Protein AF-A0A3S5CQ39-F1 (afdb_monomer_lite)

Foldseek 3Di:
DDDDDPPPPCPVVLLCLLVCQQPDPCSVVVLVVLLVVCLVCLVVPNDDQVSLVSNLVSLVSLLSNCLHPVRVVVCLVVVVLVSLLSLLQRPDPDPSSLSSNLSSVSSLLSNLVDLVVLVSCVVDPVLVSLVVLCVSPDPSNVVSCVSVVSSVVSNVVSVVVVVVVVD

Sequence (167 aa):
MPQPSLKIKKRESVAELAPLLWHSCGAIAALLQEICAIYPYLNPPRLTATQSNRVCNALALLQCIASHPSTRTDFLRANIPLYLYTFLNTNNKNRPFEYLRLTSLGVIGALTDEPDVINFLLGSEIIPLCLVIMESGTELSKTVRQIFSYLVLLYLSSILSYTMLSI

Secondary structure (DSSP, 8-state):
-PPP-TTSSSSHHHHTHHHHHHHSTTHHHHHHHHHHTTGGGTTTT---HHHHHHHHHHHHHHHHHHHSH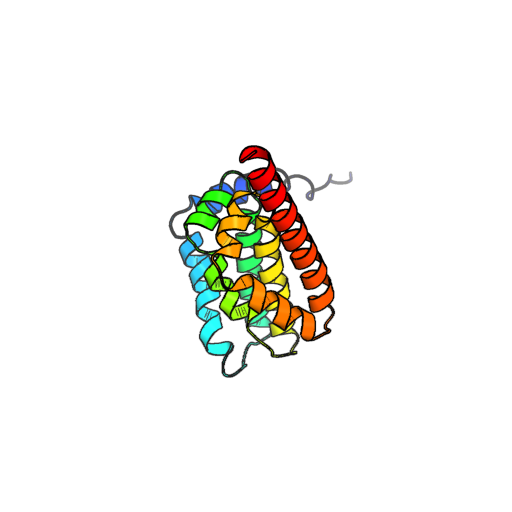HHHHHHHHTTTTHHHHHHHT----SHHHHHHHHHHHHHHHHHTTSHHHHHHHHTTTHHHHHHHHHHT-SHHHHHHHHHHHHHHHHHHHHHHHHHHH--

Organism: NCBI:txid117903

Structure (mmCIF, N/CA/C/O backbone):
data_AF-A0A3S5CQ39-F1
#
_entry.id   AF-A0A3S5CQ39-F1
#
loop_
_atom_site.group_PDB
_atom_site.id
_atom_site.type_symbol
_atom_site.label_atom_id
_atom_site.label_alt_id
_atom_site.label_comp_id
_atom_site.label_asym_id
_atom_site.label_entity_id
_atom_site.label_seq_id
_atom_site.pdbx_PDB_ins_code
_atom_site.Cartn_x
_atom_site.Cartn_y
_atom_site.Cartn_z
_atom_site.occupancy
_atom_site.B_iso_or_equiv
_atom_site.auth_seq_id
_atom_site.auth_comp_id
_atom_site.auth_asym_id
_atom_site.auth_atom_id
_atom_site.pdbx_PDB_model_num
ATOM 1 N N . MET A 1 1 ? 25.062 34.355 -18.925 1.00 36.59 1 MET A N 1
ATOM 2 C CA . MET A 1 1 ? 23.608 34.092 -18.993 1.00 36.59 1 MET A CA 1
ATOM 3 C C . MET A 1 1 ? 23.309 32.788 -18.260 1.00 36.59 1 MET A C 1
ATOM 5 O O . MET A 1 1 ? 23.672 31.743 -18.785 1.00 36.59 1 MET A O 1
ATOM 9 N N . PRO A 1 2 ? 22.745 32.816 -17.042 1.00 36.25 2 PRO A N 1
ATOM 10 C CA . PRO A 1 2 ? 22.348 31.605 -16.333 1.00 36.25 2 PRO A CA 1
ATOM 11 C C . PRO A 1 2 ? 20.918 31.205 -16.726 1.00 36.25 2 PRO A C 1
ATOM 13 O O . PRO A 1 2 ? 20.017 32.042 -16.741 1.00 36.25 2 PRO A O 1
ATOM 16 N N . GLN A 1 3 ? 20.712 29.934 -17.074 1.00 37.25 3 GLN A N 1
ATOM 17 C CA . GLN A 1 3 ? 19.385 29.390 -17.369 1.00 37.25 3 GLN A CA 1
ATOM 18 C C . GLN A 1 3 ? 18.537 29.268 -16.090 1.00 37.25 3 GLN A C 1
ATOM 20 O O . GLN A 1 3 ? 19.046 28.773 -15.080 1.00 37.25 3 GLN A O 1
ATOM 25 N N . PRO A 1 4 ? 17.245 29.644 -16.110 1.00 39.41 4 PRO A N 1
ATOM 26 C CA . PRO A 1 4 ? 16.368 29.465 -14.966 1.00 39.41 4 PRO A CA 1
ATOM 27 C C . PRO A 1 4 ? 15.741 28.055 -14.940 1.00 39.41 4 PRO A C 1
ATOM 29 O O . PRO A 1 4 ? 15.001 27.648 -15.830 1.00 39.41 4 PRO A O 1
ATOM 32 N N . SER A 1 5 ? 16.071 27.316 -13.875 1.00 39.53 5 SER A N 1
ATOM 33 C CA . SER A 1 5 ? 15.152 26.504 -13.052 1.00 39.53 5 SER A CA 1
ATOM 34 C C . SER A 1 5 ? 14.134 25.566 -13.739 1.00 39.53 5 SER A C 1
ATOM 36 O O . SER A 1 5 ? 12.920 25.733 -13.638 1.00 39.53 5 SER A O 1
ATOM 38 N N . LEU A 1 6 ? 14.609 24.420 -14.241 1.00 41.53 6 LEU A N 1
ATOM 39 C CA . LEU A 1 6 ? 13.773 23.297 -14.714 1.00 41.53 6 LEU A CA 1
ATOM 40 C C . LEU A 1 6 ? 13.196 22.389 -13.594 1.00 41.53 6 LEU A C 1
ATOM 42 O O . LEU A 1 6 ? 12.980 21.197 -13.804 1.00 41.53 6 LEU A O 1
ATOM 46 N N . LYS A 1 7 ? 12.976 22.907 -12.376 1.00 42.38 7 LYS A N 1
ATOM 47 C CA . LYS A 1 7 ? 12.483 22.114 -11.222 1.00 42.38 7 LYS A CA 1
ATOM 48 C C . LYS A 1 7 ? 11.124 22.554 -10.659 1.00 42.38 7 LYS A C 1
ATOM 50 O O . LYS A 1 7 ? 10.611 21.888 -9.767 1.00 42.38 7 LYS A O 1
ATOM 55 N N . ILE A 1 8 ? 10.499 23.603 -11.205 1.00 40.34 8 ILE A N 1
ATOM 56 C CA . ILE A 1 8 ? 9.214 24.144 -10.709 1.00 40.34 8 ILE A CA 1
ATOM 57 C C . ILE A 1 8 ? 8.190 24.274 -11.854 1.00 40.34 8 ILE A C 1
ATOM 59 O O . ILE A 1 8 ? 7.538 25.292 -12.023 1.00 40.34 8 ILE A O 1
ATOM 63 N N . LYS A 1 9 ? 8.063 23.230 -12.683 1.00 32.38 9 LYS A N 1
ATOM 64 C CA . LYS A 1 9 ? 6.910 23.043 -13.596 1.00 32.38 9 LYS A CA 1
ATOM 65 C C . LYS A 1 9 ? 6.212 21.685 -13.444 1.00 32.38 9 LYS A C 1
ATOM 67 O O . LYS A 1 9 ? 5.189 21.450 -14.065 1.00 32.38 9 LYS A O 1
ATOM 72 N N . LYS A 1 10 ? 6.738 20.795 -12.591 1.00 43.59 10 LYS A N 1
ATOM 73 C CA . LYS A 1 10 ? 6.184 19.450 -12.340 1.00 43.59 10 LYS A CA 1
ATOM 74 C C . LYS A 1 10 ? 5.278 19.352 -11.108 1.00 43.59 10 LYS A C 1
ATOM 76 O O . LYS A 1 10 ? 4.792 18.272 -10.819 1.00 43.59 10 LYS A O 1
ATOM 81 N N . ARG A 1 11 ? 5.083 20.431 -10.341 1.00 40.03 11 ARG A N 1
ATOM 82 C CA . ARG A 1 11 ? 4.229 20.388 -9.137 1.00 40.03 11 ARG A CA 1
ATOM 83 C C . ARG A 1 11 ? 2.747 20.584 -9.456 1.00 40.03 11 ARG A C 1
ATOM 85 O O . ARG A 1 11 ? 1.934 19.881 -8.876 1.00 40.03 11 ARG A O 1
ATOM 92 N N . GLU A 1 12 ? 2.407 21.422 -10.433 1.00 38.75 12 GLU A N 1
ATOM 93 C CA . GLU A 1 12 ? 1.022 21.546 -10.925 1.00 38.75 12 GLU A CA 1
ATOM 94 C C . GLU A 1 12 ? 0.570 20.288 -11.690 1.00 38.75 12 GLU A C 1
ATOM 96 O O . GLU A 1 12 ? -0.578 19.881 -11.580 1.00 38.75 12 GLU A O 1
ATOM 101 N N . SER A 1 13 ? 1.491 19.576 -12.357 1.00 51.59 13 SER A N 1
ATOM 102 C CA . SER A 1 13 ? 1.194 18.306 -13.044 1.00 51.59 13 SER A CA 1
ATOM 103 C C . SER A 1 13 ? 0.935 17.112 -12.112 1.00 51.59 13 SER A C 1
ATOM 105 O O . SER A 1 13 ? 0.573 16.045 -12.594 1.00 51.59 13 SER A O 1
ATOM 107 N N . VAL A 1 14 ? 1.192 17.239 -10.804 1.00 55.81 14 VAL A N 1
ATOM 108 C CA . VAL A 1 14 ? 1.008 16.144 -9.829 1.00 55.81 14 VAL A CA 1
ATOM 109 C C . VAL A 1 14 ? -0.415 16.121 -9.273 1.00 55.81 14 VAL A C 1
ATOM 111 O O . VAL A 1 14 ? -0.897 15.040 -8.952 1.00 55.81 14 VAL A O 1
ATOM 114 N N . ALA A 1 15 ? -1.103 17.268 -9.214 1.00 61.19 15 ALA A N 1
ATOM 115 C CA . ALA A 1 15 ? -2.493 17.324 -8.756 1.00 61.19 15 ALA A CA 1
ATOM 116 C C . ALA A 1 15 ? -3.413 16.504 -9.680 1.00 61.19 15 ALA A C 1
ATOM 118 O O . ALA A 1 15 ? -4.139 15.634 -9.219 1.00 61.19 15 ALA A O 1
ATOM 119 N N . GLU A 1 16 ? -3.268 16.671 -10.996 1.00 75.44 16 GLU A N 1
ATOM 120 C CA . GLU A 1 16 ? -4.051 15.929 -11.997 1.00 75.44 16 GLU A CA 1
ATOM 121 C C . GLU A 1 16 ? -3.584 14.480 -12.207 1.00 75.44 16 GLU A C 1
ATOM 123 O O . GLU A 1 16 ? -4.266 13.693 -12.861 1.00 75.44 16 GLU A O 1
ATOM 128 N N . LEU A 1 17 ? -2.430 14.080 -11.659 1.00 82.69 17 LEU A N 1
ATOM 129 C CA . LEU A 1 17 ? -1.880 12.745 -11.904 1.00 82.69 17 LEU A CA 1
ATOM 130 C C . LEU A 1 17 ? -2.791 11.639 -11.358 1.00 82.69 17 LEU A C 1
ATOM 132 O O . LEU A 1 17 ? -2.957 10.611 -12.008 1.00 82.69 17 LEU A O 1
ATOM 136 N N . ALA A 1 18 ? -3.380 11.841 -10.180 1.00 87.06 18 ALA A N 1
ATOM 137 C CA . ALA A 1 18 ? -4.264 10.856 -9.565 1.00 87.06 18 ALA A CA 1
ATOM 138 C C . ALA A 1 18 ? -5.551 10.632 -10.387 1.00 87.06 18 ALA A C 1
ATOM 140 O O . ALA A 1 18 ? -5.796 9.483 -10.764 1.00 87.06 18 ALA A O 1
ATOM 141 N N . PRO A 1 19 ? -6.319 11.679 -10.759 1.00 89.44 19 PRO A N 1
ATOM 142 C CA . PRO A 1 19 ? -7.441 11.545 -11.691 1.00 89.44 19 PRO A CA 1
ATOM 143 C C . PRO A 1 19 ? -7.047 10.918 -13.031 1.00 89.44 19 PRO A C 1
ATOM 145 O O . PRO A 1 19 ? -7.726 10.009 -13.509 1.00 89.44 19 PRO A O 1
ATOM 148 N N . LEU A 1 20 ? -5.927 11.347 -13.624 1.00 89.69 20 LEU A N 1
ATOM 149 C CA . LEU A 1 20 ? -5.453 10.802 -14.897 1.00 89.69 20 LEU A CA 1
ATOM 150 C C . LEU A 1 20 ? -5.169 9.303 -14.797 1.00 89.69 20 LEU A C 1
ATOM 152 O O . LEU A 1 20 ? -5.586 8.550 -15.673 1.00 89.69 20 LEU A O 1
ATOM 156 N N . LEU A 1 21 ? -4.495 8.851 -13.737 1.00 89.69 21 LEU A N 1
ATOM 157 C CA . LEU A 1 21 ? -4.230 7.429 -13.512 1.00 89.69 21 LEU A CA 1
ATOM 158 C C . LEU A 1 21 ? -5.514 6.641 -13.249 1.00 89.69 21 LEU A C 1
ATOM 160 O O . LEU A 1 21 ? -5.647 5.527 -13.744 1.00 89.69 21 LEU A O 1
ATOM 164 N N . TRP A 1 22 ? -6.455 7.205 -12.493 1.00 92.50 22 TRP A N 1
ATOM 165 C CA . TRP A 1 22 ? -7.710 6.534 -12.160 1.00 92.50 22 TRP A CA 1
ATOM 166 C C . TRP A 1 22 ? -8.607 6.329 -13.384 1.00 92.50 22 TRP A C 1
ATOM 168 O O . TRP A 1 22 ? -9.157 5.247 -13.580 1.00 92.50 22 TRP A O 1
ATOM 178 N N . HIS A 1 23 ? -8.711 7.344 -14.244 1.00 91.19 23 HIS A N 1
ATOM 179 C CA . HIS A 1 23 ? -9.561 7.305 -15.435 1.00 91.19 23 HIS A CA 1
ATOM 180 C C . HIS A 1 23 ? -8.865 6.731 -16.678 1.00 91.19 23 HIS A C 1
ATOM 182 O O . HIS A 1 23 ? -9.524 6.457 -17.682 1.00 91.19 23 HIS A O 1
ATOM 188 N N . SER A 1 24 ? -7.549 6.508 -16.630 1.00 92.88 24 SER A N 1
ATOM 189 C CA . SER A 1 24 ? -6.827 5.831 -17.708 1.00 92.88 24 SER A CA 1
ATOM 190 C C . SER A 1 24 ? -7.189 4.349 -17.762 1.00 92.88 24 SER A C 1
ATOM 192 O O . SER A 1 24 ? -7.002 3.602 -16.798 1.00 92.88 24 SER A O 1
ATOM 194 N N . CYS A 1 25 ? -7.657 3.896 -18.927 1.00 91.38 25 CYS A N 1
ATOM 195 C CA . CYS A 1 25 ? -8.002 2.494 -19.147 1.00 91.38 25 CYS A CA 1
ATOM 196 C C . CYS A 1 25 ? -6.798 1.582 -18.845 1.00 91.38 25 CYS A C 1
ATOM 198 O O . CYS A 1 25 ? -5.713 1.760 -19.396 1.00 91.38 25 CYS A O 1
ATOM 200 N N . GLY A 1 26 ? -6.989 0.611 -17.949 1.00 90.75 26 GLY A N 1
ATOM 201 C CA . GLY A 1 26 ? -5.981 -0.394 -17.601 1.00 90.75 26 GLY A CA 1
ATOM 202 C C . GLY A 1 26 ? -4.876 0.063 -16.640 1.00 90.75 26 GLY A C 1
ATOM 203 O O . GLY A 1 26 ? -4.107 -0.783 -16.191 1.00 90.75 26 GLY A O 1
ATOM 204 N N . ALA A 1 27 ? -4.803 1.342 -16.256 1.00 93.19 27 ALA A N 1
ATOM 205 C CA . ALA A 1 27 ? -3.744 1.833 -15.369 1.00 93.19 27 ALA A CA 1
ATOM 206 C C . ALA A 1 27 ? -3.828 1.221 -13.959 1.00 93.19 27 ALA A C 1
ATOM 208 O O . ALA A 1 27 ? -2.846 0.667 -13.467 1.00 93.19 27 ALA A O 1
ATOM 209 N N . ILE A 1 28 ? -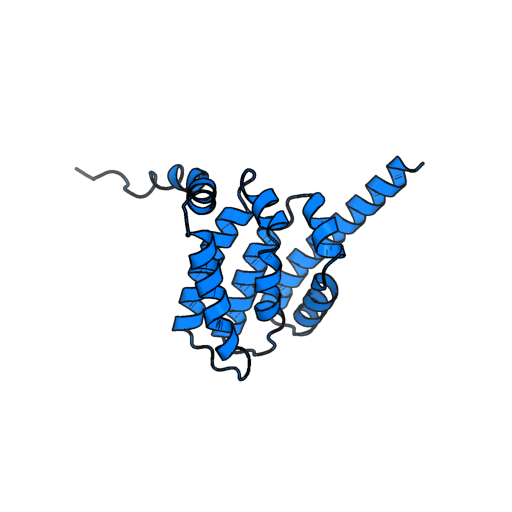5.012 1.232 -13.334 1.00 94.06 28 ILE A N 1
ATOM 210 C CA . ILE A 1 28 ? -5.226 0.594 -12.022 1.00 94.06 28 ILE A CA 1
ATOM 211 C C . ILE A 1 28 ? -5.000 -0.919 -12.095 1.00 94.06 28 ILE A C 1
ATOM 213 O O . ILE A 1 28 ? -4.363 -1.486 -11.211 1.00 94.06 28 ILE A O 1
ATOM 217 N N . ALA A 1 29 ? -5.443 -1.568 -13.175 1.00 93.25 29 ALA A N 1
ATOM 218 C CA . ALA A 1 29 ? -5.217 -2.997 -13.384 1.00 93.25 29 ALA A CA 1
ATOM 219 C C . ALA A 1 29 ? -3.719 -3.333 -13.481 1.00 93.25 29 ALA A C 1
ATOM 221 O O . ALA A 1 29 ? -3.271 -4.295 -12.863 1.00 93.25 29 ALA A O 1
ATOM 222 N N . ALA A 1 30 ? -2.930 -2.513 -14.183 1.00 95.19 30 ALA A N 1
ATOM 223 C CA . ALA A 1 30 ? -1.481 -2.679 -14.265 1.00 95.19 30 ALA A CA 1
ATOM 224 C C . ALA A 1 30 ? -0.800 -2.489 -12.898 1.00 95.19 30 ALA A C 1
ATOM 226 O O . ALA A 1 30 ? 0.070 -3.275 -12.529 1.00 95.19 30 ALA A O 1
ATOM 227 N N . LEU A 1 31 ? -1.225 -1.498 -12.104 1.00 94.50 31 LEU A N 1
ATOM 228 C CA . LEU A 1 31 ? -0.709 -1.298 -10.743 1.00 94.50 31 LEU A CA 1
ATOM 229 C C . LEU A 1 31 ? -1.049 -2.479 -9.818 1.00 94.50 31 LEU A C 1
ATOM 231 O O . LEU A 1 31 ? -0.194 -2.942 -9.063 1.00 94.50 31 LEU A O 1
ATOM 235 N N . LEU A 1 32 ? -2.272 -3.008 -9.901 1.00 94.44 32 LEU A N 1
ATOM 236 C CA . LEU A 1 32 ? -2.681 -4.202 -9.157 1.00 94.44 32 LEU A CA 1
ATOM 237 C C . LEU A 1 32 ? -1.922 -5.452 -9.614 1.00 94.44 32 LEU A C 1
ATOM 239 O O . LEU A 1 32 ? -1.590 -6.305 -8.791 1.00 94.44 32 LEU A O 1
ATOM 243 N N . GLN A 1 33 ? -1.599 -5.555 -10.902 1.00 95.56 33 GLN A N 1
ATOM 244 C CA . GLN A 1 33 ? -0.787 -6.646 -11.430 1.00 95.56 33 GLN A CA 1
ATOM 245 C C . GLN A 1 33 ? 0.633 -6.625 -10.848 1.00 95.56 33 GLN A C 1
ATOM 247 O O . GLN A 1 33 ? 1.140 -7.680 -10.466 1.00 95.56 33 GLN A O 1
ATOM 252 N N . GLU A 1 34 ? 1.251 -5.447 -10.713 1.00 94.94 34 GLU A N 1
ATOM 253 C CA . GLU A 1 34 ? 2.555 -5.291 -10.046 1.00 94.94 34 GLU A CA 1
ATOM 254 C C . GLU A 1 34 ? 2.506 -5.752 -8.582 1.00 94.94 34 GLU A C 1
ATOM 256 O O . GLU A 1 34 ? 3.439 -6.396 -8.106 1.00 94.94 34 GLU A O 1
ATOM 261 N N . ILE A 1 35 ? 1.402 -5.489 -7.875 1.00 95.12 35 ILE A N 1
ATOM 262 C CA . ILE A 1 35 ? 1.180 -5.977 -6.505 1.00 95.12 35 ILE A CA 1
ATOM 263 C C . ILE A 1 35 ? 1.053 -7.504 -6.486 1.00 95.12 35 ILE A C 1
ATOM 265 O O . ILE A 1 35 ? 1.769 -8.182 -5.746 1.00 95.12 35 ILE A O 1
ATOM 269 N N . CYS A 1 36 ? 0.169 -8.062 -7.315 1.00 94.50 36 CYS A N 1
ATOM 270 C CA . CYS A 1 36 ? -0.112 -9.497 -7.321 1.00 94.50 36 CYS A CA 1
ATOM 271 C C . CYS A 1 36 ? 1.110 -10.325 -7.745 1.00 94.50 36 CYS A C 1
ATOM 273 O O . CYS A 1 36 ? 1.318 -11.427 -7.238 1.00 94.50 36 CYS A O 1
ATOM 275 N N . ALA A 1 37 ? 1.963 -9.777 -8.616 1.00 95.06 37 ALA A N 1
ATOM 276 C CA . ALA A 1 37 ? 3.214 -10.405 -9.032 1.00 95.06 37 ALA A CA 1
ATOM 277 C C . ALA A 1 37 ? 4.191 -10.644 -7.866 1.00 95.06 37 ALA A C 1
ATOM 279 O O . ALA A 1 37 ? 5.076 -11.492 -7.976 1.00 95.06 37 ALA A O 1
ATOM 280 N N . ILE A 1 38 ? 4.040 -9.931 -6.745 1.00 95.50 38 ILE A N 1
ATOM 281 C CA . ILE A 1 38 ? 4.893 -10.092 -5.565 1.00 95.50 38 ILE A CA 1
ATOM 282 C C . ILE A 1 38 ? 4.448 -11.240 -4.657 1.00 95.50 38 ILE A C 1
ATOM 284 O O . ILE A 1 38 ? 5.293 -11.825 -3.979 1.00 95.50 38 ILE A O 1
ATOM 288 N N . TYR A 1 39 ? 3.165 -11.610 -4.653 1.00 93.56 39 TYR A N 1
ATOM 289 C CA . TYR A 1 39 ? 2.621 -12.606 -3.720 1.00 93.56 39 TYR A CA 1
ATOM 290 C C . TYR A 1 39 ? 3.386 -13.941 -3.670 1.00 93.56 39 TYR A C 1
ATOM 292 O O . TYR A 1 39 ? 3.662 -14.401 -2.558 1.00 93.56 39 TYR A O 1
ATOM 300 N N . PRO A 1 40 ? 3.841 -14.529 -4.796 1.00 94.19 40 PRO A N 1
ATOM 301 C CA . PRO A 1 40 ? 4.616 -15.773 -4.769 1.00 94.19 40 PRO A CA 1
ATOM 302 C C . PRO A 1 40 ? 5.965 -15.672 -4.038 1.00 94.19 40 PRO A C 1
ATOM 304 O O . PRO A 1 40 ? 6.535 -16.690 -3.653 1.00 94.19 40 PRO A O 1
ATOM 307 N N . TYR A 1 41 ? 6.500 -14.460 -3.853 1.00 92.50 41 TYR A N 1
ATOM 308 C CA . TYR A 1 41 ? 7.799 -14.215 -3.216 1.00 92.50 41 TYR A CA 1
ATOM 309 C C . TYR A 1 41 ? 7.693 -13.869 -1.727 1.00 92.50 41 TYR A C 1
ATOM 311 O O . TYR A 1 41 ? 8.722 -13.686 -1.068 1.00 92.50 41 TYR A O 1
ATOM 319 N N . LEU A 1 42 ? 6.471 -13.753 -1.196 1.00 89.75 42 LEU A N 1
ATOM 320 C CA . LEU A 1 42 ? 6.235 -13.477 0.221 1.00 89.75 42 LEU A CA 1
ATOM 321 C C . LEU A 1 42 ? 6.363 -14.744 1.066 1.00 89.75 42 LEU A C 1
ATOM 323 O O . LEU A 1 42 ? 6.915 -14.694 2.164 1.00 89.75 42 LEU A O 1
ATOM 327 N N . ASN A 1 43 ? 5.888 -15.876 0.537 1.00 85.12 43 ASN A N 1
ATOM 328 C CA . ASN A 1 43 ? 5.963 -17.173 1.194 1.00 85.12 43 ASN A CA 1
ATOM 329 C C . ASN A 1 43 ? 6.236 -18.293 0.165 1.00 85.12 43 ASN A C 1
ATOM 331 O O . ASN A 1 43 ? 5.339 -18.612 -0.614 1.00 85.12 43 ASN A O 1
ATOM 335 N N . PRO A 1 44 ? 7.439 -18.903 0.143 1.00 87.12 44 PRO A N 1
ATOM 336 C CA . PRO A 1 44 ? 8.596 -18.637 1.005 1.00 87.12 44 PRO A CA 1
ATOM 337 C C . PRO A 1 44 ? 9.227 -17.255 0.736 1.00 87.12 44 PRO A C 1
ATOM 339 O O . PRO A 1 44 ? 9.177 -16.773 -0.398 1.00 87.12 44 PRO A O 1
ATOM 342 N N . PRO A 1 45 ? 9.863 -16.614 1.736 1.00 89.12 45 PRO A N 1
ATOM 343 C CA . PRO A 1 45 ? 10.315 -15.232 1.619 1.00 89.12 45 PRO A CA 1
ATOM 344 C C . PRO A 1 45 ? 11.564 -15.116 0.735 1.00 89.12 45 PRO A C 1
ATOM 346 O O . PRO A 1 45 ? 12.696 -15.265 1.195 1.00 89.12 45 PRO A O 1
ATOM 349 N N . ARG A 1 46 ? 11.352 -14.845 -0.554 1.00 92.62 46 ARG A N 1
ATOM 350 C CA . ARG A 1 46 ? 12.395 -14.746 -1.593 1.00 92.62 46 ARG A CA 1
ATOM 351 C C . ARG A 1 46 ? 12.410 -13.385 -2.294 1.00 92.62 46 ARG A C 1
ATOM 353 O O . ARG A 1 46 ? 12.993 -13.248 -3.365 1.00 92.62 46 ARG A O 1
ATOM 360 N N . LEU A 1 47 ? 11.763 -12.385 -1.697 1.00 92.62 47 LEU A N 1
ATOM 361 C CA . LEU A 1 47 ? 11.684 -11.032 -2.236 1.00 92.62 47 LEU A CA 1
ATOM 362 C C . LEU A 1 47 ? 13.073 -10.388 -2.350 1.00 92.62 47 LEU A C 1
ATOM 364 O O . LEU A 1 47 ? 13.787 -10.219 -1.359 1.00 92.62 47 LEU A O 1
ATOM 368 N N . THR A 1 48 ? 13.432 -9.977 -3.563 1.00 95.00 48 THR A N 1
ATOM 369 C CA . THR A 1 48 ? 14.683 -9.259 -3.840 1.00 95.00 48 THR A CA 1
ATOM 370 C C . THR A 1 48 ? 14.512 -7.743 -3.709 1.00 95.00 48 THR A C 1
ATOM 372 O O . THR A 1 48 ? 13.405 -7.211 -3.806 1.00 95.00 48 THR A O 1
ATOM 375 N N . ALA A 1 49 ? 15.622 -7.014 -3.541 1.00 92.75 49 ALA A N 1
ATOM 376 C CA . ALA A 1 49 ? 15.604 -5.549 -3.489 1.00 92.75 49 ALA A CA 1
ATOM 377 C C . ALA A 1 49 ? 15.030 -4.921 -4.773 1.00 92.75 49 ALA A C 1
ATOM 379 O O . ALA A 1 49 ? 14.255 -3.973 -4.702 1.00 92.75 49 ALA A O 1
ATOM 380 N N . THR A 1 50 ? 15.351 -5.476 -5.946 1.00 94.69 50 THR A N 1
ATOM 381 C CA . THR A 1 50 ? 14.840 -4.986 -7.235 1.00 94.69 50 THR A CA 1
ATOM 382 C C . THR A 1 50 ? 13.326 -5.153 -7.352 1.00 94.69 50 THR A C 1
ATOM 384 O O . THR A 1 50 ? 12.641 -4.222 -7.770 1.00 94.69 50 THR A O 1
ATOM 387 N N . GLN A 1 51 ? 12.793 -6.311 -6.946 1.00 94.12 51 GLN A N 1
ATOM 388 C CA . GLN A 1 51 ? 11.347 -6.559 -6.935 1.00 94.12 51 GLN A CA 1
ATOM 389 C C . GLN A 1 51 ? 10.628 -5.634 -5.950 1.00 94.12 51 GLN A C 1
ATOM 391 O O . GLN A 1 51 ? 9.628 -5.025 -6.316 1.00 94.12 51 GLN A O 1
ATOM 396 N N . SER A 1 52 ? 11.175 -5.478 -4.739 1.00 93.62 52 SER A N 1
ATOM 397 C CA . SER A 1 52 ? 10.648 -4.562 -3.723 1.00 93.62 52 SER A CA 1
ATOM 398 C C . SER A 1 52 ? 10.615 -3.115 -4.224 1.00 93.62 52 SER A C 1
ATOM 400 O O . SER A 1 52 ? 9.569 -2.482 -4.171 1.00 93.62 52 SER A O 1
ATOM 402 N N . ASN A 1 53 ? 11.703 -2.606 -4.809 1.00 92.81 53 ASN A N 1
ATOM 403 C CA . ASN A 1 53 ? 11.731 -1.245 -5.351 1.00 92.81 53 ASN A CA 1
ATOM 404 C C . ASN A 1 53 ? 10.697 -1.038 -6.466 1.00 92.81 53 ASN A C 1
ATOM 406 O O . ASN A 1 53 ? 10.037 -0.001 -6.511 1.00 92.81 53 ASN A O 1
ATOM 410 N N . ARG A 1 54 ? 10.534 -2.024 -7.357 1.00 94.06 54 ARG A N 1
ATOM 411 C CA . ARG A 1 54 ? 9.564 -1.954 -8.456 1.00 94.06 54 ARG A CA 1
ATOM 412 C C . ARG A 1 54 ? 8.129 -1.867 -7.937 1.00 94.06 54 ARG A C 1
ATOM 414 O O . ARG A 1 54 ? 7.416 -0.944 -8.323 1.00 94.06 54 ARG A O 1
ATOM 421 N N . VAL A 1 55 ? 7.729 -2.766 -7.036 1.00 96.00 55 VAL A N 1
ATOM 422 C CA . VAL A 1 55 ? 6.376 -2.722 -6.461 1.00 96.00 55 VAL A CA 1
ATOM 423 C C . VAL A 1 55 ? 6.180 -1.478 -5.593 1.00 96.00 55 VAL A C 1
ATOM 425 O O . VAL A 1 55 ? 5.119 -0.871 -5.650 1.00 96.00 55 VAL A O 1
ATOM 428 N N . CYS A 1 56 ? 7.199 -1.015 -4.861 1.00 92.00 56 CYS A N 1
ATOM 429 C CA . CYS A 1 56 ? 7.102 0.213 -4.070 1.00 92.00 56 CYS A CA 1
ATOM 430 C C . CYS A 1 56 ? 6.887 1.459 -4.939 1.00 92.00 56 CYS A C 1
ATOM 432 O O . CYS A 1 56 ? 6.165 2.362 -4.525 1.00 92.00 56 CYS A O 1
ATOM 434 N N . ASN A 1 57 ? 7.424 1.502 -6.163 1.00 92.44 57 ASN A N 1
ATOM 435 C CA . ASN A 1 57 ? 7.096 2.568 -7.113 1.00 92.44 57 ASN A CA 1
ATOM 436 C C . ASN A 1 57 ? 5.616 2.524 -7.529 1.00 92.44 57 ASN A C 1
ATOM 438 O O . ASN A 1 57 ? 4.979 3.572 -7.617 1.00 92.44 57 ASN A O 1
ATOM 442 N N . ALA A 1 58 ? 5.048 1.331 -7.741 1.00 93.94 58 ALA A N 1
ATOM 443 C CA . ALA A 1 58 ? 3.616 1.177 -8.009 1.00 93.94 58 ALA A CA 1
ATOM 444 C C . ALA A 1 58 ? 2.766 1.588 -6.793 1.00 93.94 58 ALA A C 1
ATOM 446 O O . ALA A 1 58 ? 1.783 2.312 -6.939 1.00 93.94 58 ALA A O 1
ATOM 447 N N . LEU A 1 59 ? 3.187 1.209 -5.582 1.00 91.75 59 LEU A N 1
ATOM 448 C CA . LEU A 1 59 ? 2.548 1.630 -4.334 1.00 91.75 59 LEU A CA 1
ATOM 449 C C . LEU A 1 59 ? 2.596 3.149 -4.143 1.00 91.75 59 LEU A C 1
ATOM 451 O O . LEU A 1 59 ? 1.614 3.720 -3.690 1.00 91.75 59 LEU A O 1
ATOM 455 N N . ALA A 1 60 ? 3.680 3.821 -4.535 1.00 89.50 60 ALA A N 1
ATOM 456 C CA . ALA A 1 60 ? 3.760 5.280 -4.479 1.00 89.50 60 ALA A CA 1
ATOM 457 C C . ALA A 1 60 ? 2.722 5.954 -5.397 1.00 89.50 60 ALA A C 1
ATOM 459 O O . ALA A 1 60 ? 2.124 6.957 -5.019 1.00 89.50 60 ALA A O 1
ATOM 460 N N . LEU A 1 61 ? 2.448 5.382 -6.575 1.00 92.12 61 LEU A N 1
ATOM 461 C CA . LEU A 1 61 ? 1.383 5.873 -7.458 1.00 92.12 61 LEU A CA 1
ATOM 462 C C . LEU A 1 61 ? -0.007 5.638 -6.855 1.00 92.12 61 LEU A C 1
ATOM 464 O O . LEU A 1 61 ? -0.855 6.527 -6.902 1.00 92.12 61 LEU A O 1
ATOM 468 N N . LEU A 1 62 ? -0.228 4.478 -6.229 1.00 92.38 62 LEU A N 1
ATOM 469 C CA . LEU A 1 62 ? -1.464 4.208 -5.489 1.00 92.38 62 LEU A CA 1
ATOM 470 C C . LEU A 1 62 ? -1.620 5.140 -4.285 1.00 92.38 62 LEU A C 1
ATOM 472 O O . LEU A 1 62 ? -2.730 5.572 -4.003 1.00 92.38 62 LEU A O 1
ATOM 476 N N . GLN A 1 63 ? -0.524 5.517 -3.621 1.00 88.94 63 GLN A N 1
ATOM 477 C CA . GLN A 1 63 ? -0.536 6.520 -2.558 1.00 88.94 63 GLN A CA 1
ATOM 478 C C . GLN A 1 63 ? -0.987 7.886 -3.088 1.00 88.94 63 GLN A C 1
ATOM 480 O O . GLN A 1 63 ? -1.796 8.546 -2.441 1.00 88.94 63 GLN A O 1
ATOM 485 N N . CYS A 1 64 ? -0.528 8.298 -4.277 1.00 90.31 64 CYS A N 1
ATOM 486 C CA . CYS A 1 64 ? -1.009 9.525 -4.916 1.00 90.31 64 CYS A CA 1
ATOM 487 C C . CYS A 1 64 ? -2.523 9.468 -5.170 1.00 90.31 64 CYS A C 1
ATOM 489 O O . CYS A 1 64 ? -3.232 10.413 -4.829 1.00 90.31 64 CYS A O 1
ATOM 491 N N . ILE A 1 65 ? -3.027 8.350 -5.700 1.00 90.75 65 ILE A N 1
ATOM 492 C CA . ILE A 1 65 ? -4.464 8.138 -5.947 1.00 90.75 65 ILE A CA 1
ATOM 493 C C . ILE A 1 65 ? -5.266 8.159 -4.637 1.00 90.75 65 ILE A C 1
ATOM 495 O O . ILE A 1 65 ? -6.319 8.790 -4.569 1.00 90.75 65 ILE A O 1
ATOM 499 N N . ALA A 1 66 ? -4.754 7.508 -3.592 1.00 88.50 66 ALA A N 1
ATOM 500 C CA . ALA A 1 66 ? -5.365 7.467 -2.268 1.00 88.50 66 ALA A CA 1
ATOM 501 C C . ALA A 1 66 ? -5.404 8.847 -1.593 1.00 88.50 66 ALA A C 1
ATOM 503 O O . ALA A 1 66 ? -6.360 9.146 -0.888 1.00 88.50 66 ALA A O 1
ATOM 504 N N . SER A 1 67 ? -4.399 9.698 -1.824 1.00 87.25 67 SER A N 1
ATOM 505 C CA . SER A 1 67 ? -4.332 11.051 -1.250 1.00 87.25 67 SER A CA 1
ATOM 506 C C . SER A 1 67 ? -5.226 12.083 -1.945 1.00 87.25 67 SER A C 1
ATOM 508 O O . SER A 1 67 ? -5.471 13.150 -1.387 1.00 87.25 67 SER A O 1
ATOM 510 N N . HIS A 1 68 ? -5.692 11.811 -3.168 1.00 88.62 68 HIS A N 1
ATOM 511 C CA . HIS A 1 68 ? -6.409 12.805 -3.960 1.00 88.62 68 HIS A CA 1
ATOM 512 C C . HIS A 1 68 ? -7.924 12.750 -3.693 1.00 88.62 68 HIS A C 1
ATOM 514 O O . HIS A 1 68 ? -8.527 11.685 -3.846 1.00 88.62 68 HIS A O 1
ATOM 520 N N . PRO A 1 69 ? -8.582 13.877 -3.356 1.00 86.00 69 PRO A N 1
ATOM 521 C CA . PRO A 1 69 ? -9.969 13.880 -2.883 1.00 86.00 69 PRO A CA 1
ATOM 522 C C . PRO A 1 69 ? -10.973 13.326 -3.902 1.00 86.00 69 PRO A C 1
ATOM 524 O O . PRO A 1 69 ? -11.942 12.689 -3.508 1.00 86.00 69 PRO A O 1
ATOM 527 N N . SER A 1 70 ? -10.739 13.512 -5.206 1.00 88.19 70 SER A N 1
ATOM 528 C CA . SER A 1 70 ? -11.660 13.011 -6.239 1.00 88.19 70 SER A CA 1
ATOM 529 C C . SER A 1 70 ? -11.578 11.501 -6.481 1.00 88.19 70 SER A C 1
ATOM 531 O O . SER A 1 70 ? -12.543 10.926 -6.965 1.00 88.19 70 SER A O 1
ATOM 533 N N . THR A 1 71 ? -10.448 10.854 -6.173 1.00 90.75 71 THR A N 1
ATOM 534 C CA . THR A 1 71 ? -10.224 9.423 -6.457 1.00 90.75 71 THR A CA 1
ATOM 535 C C . THR A 1 71 ? -10.203 8.571 -5.199 1.00 90.75 71 THR A C 1
ATOM 537 O O . THR A 1 71 ? -10.441 7.369 -5.269 1.00 90.75 71 THR A O 1
ATOM 540 N N . ARG A 1 72 ? -9.945 9.174 -4.035 1.00 88.19 72 ARG A N 1
ATOM 541 C CA . ARG A 1 72 ? -9.837 8.497 -2.739 1.00 88.19 72 ARG A CA 1
ATOM 542 C C . ARG A 1 72 ? -11.066 7.654 -2.397 1.00 88.19 72 ARG A C 1
ATOM 544 O O . ARG A 1 72 ? -10.918 6.496 -2.011 1.00 88.19 72 ARG A O 1
ATOM 551 N N . THR A 1 73 ? -12.271 8.199 -2.558 1.00 86.88 73 THR A N 1
ATOM 552 C CA . THR A 1 73 ? -13.514 7.475 -2.243 1.00 86.88 73 THR A CA 1
ATOM 553 C C . THR A 1 73 ? -13.721 6.281 -3.172 1.00 86.88 73 THR A C 1
ATOM 555 O O . THR A 1 73 ? -14.091 5.201 -2.714 1.00 86.88 73 THR A O 1
ATOM 558 N N . ASP A 1 74 ? -13.438 6.438 -4.464 1.00 90.00 74 ASP A N 1
ATOM 559 C CA . ASP A 1 74 ? -13.567 5.348 -5.433 1.00 90.00 74 ASP A CA 1
ATOM 560 C C . ASP A 1 74 ? -12.492 4.274 -5.223 1.00 90.00 74 ASP A C 1
ATOM 562 O O . ASP A 1 74 ? -12.782 3.081 -5.302 1.00 90.00 74 ASP A O 1
ATOM 566 N N . PHE A 1 75 ? -11.274 4.680 -4.857 1.00 90.38 75 PHE A N 1
ATOM 567 C CA . PHE A 1 75 ? -10.191 3.786 -4.451 1.00 90.38 75 PHE A CA 1
ATOM 568 C C . PHE A 1 75 ? -10.581 2.921 -3.247 1.00 90.38 75 PHE A C 1
ATOM 570 O O . PHE A 1 75 ? -10.325 1.713 -3.240 1.00 90.38 75 PHE A O 1
ATOM 577 N N . LEU A 1 76 ? -11.235 3.527 -2.250 1.00 86.00 76 LEU A N 1
ATOM 578 C CA . LEU A 1 76 ? -11.761 2.829 -1.079 1.00 86.00 76 LEU A CA 1
ATOM 579 C C . LEU A 1 76 ? -12.879 1.853 -1.466 1.00 86.00 76 LEU A C 1
ATOM 581 O O . LEU A 1 76 ? -12.815 0.678 -1.116 1.00 86.00 76 LEU A O 1
ATOM 585 N N . ARG A 1 77 ? -13.872 2.316 -2.239 1.00 85.75 77 ARG A N 1
ATOM 586 C CA . ARG A 1 77 ? -15.010 1.499 -2.705 1.00 85.75 77 ARG A CA 1
ATOM 587 C C . ARG A 1 77 ? -14.583 0.324 -3.582 1.00 85.75 77 ARG A C 1
ATOM 589 O O . ARG A 1 77 ? -15.238 -0.714 -3.573 1.00 85.75 77 ARG A O 1
ATOM 596 N N . ALA A 1 78 ? -13.481 0.466 -4.312 1.00 88.62 78 ALA A N 1
ATOM 597 C CA . ALA A 1 78 ? -12.894 -0.599 -5.116 1.00 88.62 78 ALA A CA 1
ATOM 598 C C . ALA A 1 78 ? -12.168 -1.674 -4.281 1.00 88.62 78 ALA A C 1
ATOM 600 O O . ALA A 1 78 ? -11.650 -2.633 -4.850 1.00 88.62 78 ALA A O 1
ATOM 601 N N . ASN A 1 79 ? -12.109 -1.535 -2.949 1.00 86.38 79 ASN A N 1
ATOM 602 C CA . ASN A 1 79 ? -11.445 -2.466 -2.031 1.00 86.38 79 ASN A CA 1
ATOM 603 C C . ASN A 1 79 ? -9.953 -2.703 -2.344 1.00 86.38 79 ASN A C 1
ATOM 605 O O . ASN A 1 79 ? -9.366 -3.697 -1.914 1.00 86.38 79 ASN A O 1
ATOM 609 N N . ILE A 1 80 ? -9.307 -1.773 -3.057 1.00 90.00 80 ILE A N 1
ATOM 610 C CA . ILE A 1 80 ? -7.879 -1.839 -3.400 1.00 90.00 80 ILE A CA 1
ATOM 611 C C . ILE A 1 80 ? -6.970 -1.937 -2.157 1.00 90.00 80 ILE A C 1
ATOM 613 O O . ILE A 1 80 ? -6.013 -2.715 -2.203 1.00 90.00 80 ILE A O 1
ATOM 617 N N . PRO A 1 81 ? -7.243 -1.245 -1.027 1.00 87.62 81 PRO A N 1
ATOM 618 C CA . PRO A 1 81 ? -6.412 -1.359 0.174 1.00 87.62 81 PRO A CA 1
ATOM 619 C C . PRO A 1 81 ? -6.217 -2.795 0.685 1.00 87.62 81 PRO A C 1
ATOM 621 O O . PRO A 1 81 ? -5.165 -3.096 1.248 1.00 87.62 81 PRO A O 1
ATOM 624 N N . LEU A 1 82 ? -7.186 -3.696 0.463 1.00 86.44 82 LEU A N 1
ATOM 625 C CA . LEU A 1 82 ? -7.129 -5.080 0.951 1.00 86.44 82 LEU A CA 1
ATOM 626 C C . LEU A 1 82 ? -5.963 -5.871 0.344 1.00 86.44 82 LEU A C 1
ATOM 628 O O . LEU A 1 82 ? -5.367 -6.709 1.018 1.00 86.44 82 LEU A O 1
ATOM 632 N N . TYR A 1 83 ? -5.566 -5.557 -0.893 1.00 88.75 83 TYR A N 1
ATOM 633 C CA . TYR A 1 83 ? -4.421 -6.193 -1.553 1.00 88.75 83 TYR A CA 1
ATOM 634 C C . TYR A 1 83 ? -3.095 -5.925 -0.824 1.00 88.75 83 TYR A C 1
ATOM 636 O O . TYR A 1 83 ? -2.140 -6.697 -0.956 1.00 88.75 83 TYR A O 1
ATOM 644 N N . LEU A 1 84 ? -3.024 -4.839 -0.050 1.00 89.25 84 LEU A N 1
ATOM 645 C CA . LEU A 1 84 ? -1.826 -4.442 0.685 1.00 89.25 84 LEU A CA 1
ATOM 646 C C . LEU A 1 84 ? -1.690 -5.177 2.020 1.00 89.25 84 LEU A C 1
ATOM 648 O O . LEU A 1 84 ? -0.585 -5.272 2.552 1.00 89.25 84 LEU A O 1
ATOM 652 N N . TYR A 1 85 ? -2.773 -5.744 2.558 1.00 83.56 85 TYR A N 1
ATOM 653 C CA . TYR A 1 85 ? -2.737 -6.427 3.855 1.00 83.56 85 TYR A CA 1
ATOM 654 C C . TYR A 1 85 ? -1.840 -7.665 3.821 1.00 83.56 85 TYR A C 1
ATOM 656 O O . TYR A 1 85 ? -1.111 -7.927 4.777 1.00 83.56 85 TYR A O 1
ATOM 664 N N . THR A 1 86 ? -1.780 -8.356 2.681 1.00 85.81 86 THR A N 1
ATOM 665 C CA . THR A 1 86 ? -0.855 -9.474 2.457 1.00 85.81 86 THR A CA 1
ATOM 666 C C . THR A 1 86 ? 0.609 -9.057 2.633 1.00 85.81 86 THR A C 1
ATOM 668 O O . THR A 1 86 ? 1.416 -9.835 3.137 1.00 85.81 86 THR A O 1
ATOM 671 N N . PHE A 1 87 ? 0.972 -7.822 2.266 1.00 88.75 87 PHE A N 1
ATOM 672 C CA . PHE A 1 87 ? 2.323 -7.291 2.477 1.00 88.75 87 PHE A CA 1
ATOM 673 C C . PHE A 1 87 ? 2.576 -6.956 3.943 1.00 88.75 87 PHE A C 1
ATOM 675 O O . PHE A 1 87 ? 3.634 -7.285 4.486 1.00 88.75 87 PHE A O 1
ATOM 682 N N . LEU A 1 88 ? 1.596 -6.332 4.591 1.00 83.44 88 LEU A N 1
ATOM 683 C CA . LEU A 1 88 ? 1.657 -5.947 5.999 1.00 83.44 88 LEU A CA 1
ATOM 684 C C . LEU A 1 88 ? 1.755 -7.158 6.939 1.00 83.44 88 LEU A C 1
ATOM 686 O O . LEU A 1 88 ? 2.436 -7.068 7.956 1.00 83.44 88 LEU A O 1
ATOM 690 N N . ASN A 1 89 ? 1.174 -8.301 6.562 1.00 83.50 89 ASN A N 1
ATOM 691 C CA . ASN A 1 89 ? 1.229 -9.542 7.344 1.00 83.50 89 ASN A CA 1
ATOM 692 C C . ASN A 1 89 ? 2.597 -10.254 7.281 1.00 83.50 89 ASN A C 1
ATOM 694 O O . ASN A 1 89 ? 2.825 -11.268 7.940 1.00 83.50 89 ASN A O 1
ATOM 698 N N . THR A 1 90 ? 3.542 -9.753 6.481 1.00 83.62 90 THR A N 1
ATOM 699 C CA . THR A 1 90 ? 4.884 -10.339 6.428 1.00 83.62 90 THR A CA 1
ATOM 700 C C . THR A 1 90 ? 5.695 -9.994 7.681 1.00 83.62 90 THR A C 1
ATOM 702 O O . THR A 1 90 ? 5.729 -8.860 8.160 1.00 83.62 90 THR A O 1
ATOM 705 N N . ASN A 1 91 ? 6.408 -10.988 8.206 1.00 80.56 91 ASN A N 1
ATOM 706 C CA . ASN A 1 91 ? 7.202 -10.908 9.437 1.00 80.56 91 ASN A CA 1
ATOM 707 C C . ASN A 1 91 ? 8.721 -10.998 9.187 1.00 80.56 91 ASN A C 1
ATOM 709 O O . ASN A 1 91 ? 9.518 -10.972 10.127 1.00 80.56 91 ASN A O 1
ATOM 713 N N . ASN A 1 92 ? 9.144 -11.053 7.920 1.00 81.94 92 ASN A N 1
ATOM 714 C CA . ASN A 1 92 ? 10.554 -11.073 7.551 1.00 81.94 92 ASN A CA 1
ATOM 715 C C . ASN A 1 92 ? 11.206 -9.691 7.776 1.00 81.94 92 ASN A C 1
ATOM 717 O O . ASN A 1 92 ? 10.696 -8.666 7.324 1.00 81.94 92 ASN A O 1
ATOM 721 N N . LYS A 1 93 ? 12.349 -9.675 8.472 1.00 81.19 93 LYS A N 1
ATOM 722 C CA . LYS A 1 93 ? 13.098 -8.460 8.845 1.00 81.19 93 LYS A CA 1
ATOM 723 C C . LYS A 1 93 ? 14.110 -8.002 7.787 1.00 81.19 93 LYS A C 1
ATOM 725 O O . LYS A 1 93 ? 14.853 -7.055 8.010 1.00 81.19 93 LYS A O 1
ATOM 730 N N . ASN A 1 94 ? 14.172 -8.665 6.636 1.00 86.25 94 ASN A N 1
ATOM 731 C CA . ASN A 1 94 ? 15.051 -8.249 5.553 1.00 86.25 94 ASN A CA 1
ATOM 732 C C . ASN A 1 94 ? 14.615 -6.882 5.011 1.00 86.25 94 ASN A C 1
ATOM 734 O O . ASN A 1 94 ? 13.426 -6.621 4.816 1.00 86.25 94 ASN A O 1
ATOM 738 N N . ARG A 1 95 ? 15.596 -6.045 4.661 1.00 86.62 95 ARG A N 1
ATOM 739 C CA . ARG A 1 95 ? 15.384 -4.685 4.140 1.00 86.62 95 ARG A CA 1
ATOM 740 C C . ARG A 1 95 ? 14.319 -4.570 3.026 1.00 86.62 95 ARG A C 1
ATOM 742 O O . ARG A 1 95 ? 13.530 -3.632 3.097 1.00 86.62 95 ARG A O 1
ATOM 749 N N . PRO A 1 96 ? 14.223 -5.483 2.031 1.00 88.81 96 PRO A N 1
ATOM 750 C CA . PRO A 1 96 ? 13.164 -5.431 1.014 1.00 88.81 96 PRO A CA 1
ATOM 751 C C . PRO A 1 96 ? 11.745 -5.590 1.589 1.00 88.81 96 PRO A C 1
ATOM 753 O O . PRO A 1 96 ? 10.815 -4.935 1.129 1.00 88.81 96 PRO A O 1
ATOM 756 N N . PHE A 1 97 ? 11.569 -6.430 2.614 1.00 87.81 97 PHE A N 1
ATOM 757 C CA . PHE A 1 97 ? 10.278 -6.627 3.283 1.00 87.81 97 PHE A CA 1
ATOM 758 C C . PHE A 1 97 ? 9.921 -5.453 4.198 1.00 87.81 97 PHE A C 1
ATOM 760 O O . PHE A 1 97 ? 8.760 -5.058 4.277 1.00 87.81 97 PHE A O 1
ATOM 767 N N . GLU A 1 98 ? 10.900 -4.862 4.883 1.00 85.12 98 GLU A N 1
ATOM 768 C CA . GLU A 1 98 ? 10.686 -3.630 5.650 1.00 85.12 98 GLU A CA 1
ATOM 769 C C . GLU A 1 98 ? 10.274 -2.468 4.748 1.00 85.12 98 GLU A C 1
ATOM 771 O O . GLU A 1 98 ? 9.275 -1.806 5.023 1.00 85.12 98 GLU A O 1
ATOM 776 N N . TYR A 1 99 ? 10.980 -2.267 3.633 1.00 85.88 99 TYR A N 1
ATOM 777 C CA . TYR A 1 99 ? 10.640 -1.215 2.681 1.00 85.88 99 TYR A CA 1
ATOM 778 C C . TYR A 1 99 ? 9.243 -1.417 2.081 1.00 85.88 99 TYR A C 1
ATOM 780 O O . TYR A 1 99 ? 8.443 -0.484 2.074 1.00 85.88 99 TYR A O 1
ATOM 788 N N . LEU A 1 100 ? 8.909 -2.651 1.683 1.00 89.81 100 LEU A N 1
ATOM 789 C CA . LEU A 1 100 ? 7.583 -3.008 1.174 1.00 89.81 100 LEU A CA 1
ATOM 790 C C . LEU A 1 100 ? 6.464 -2.662 2.166 1.00 89.81 100 LEU A C 1
ATOM 792 O O . LEU A 1 100 ? 5.468 -2.035 1.794 1.00 89.81 100 LEU A O 1
ATOM 796 N N . ARG A 1 101 ? 6.630 -3.049 3.435 1.00 86.12 101 ARG A N 1
ATOM 797 C CA . ARG A 1 101 ? 5.653 -2.763 4.492 1.00 86.12 101 ARG A CA 1
ATOM 798 C C . ARG A 1 101 ? 5.517 -1.263 4.735 1.00 86.12 101 ARG A C 1
ATOM 800 O O . ARG A 1 101 ? 4.395 -0.774 4.811 1.00 86.12 101 ARG A O 1
ATOM 807 N N . LEU A 1 102 ? 6.628 -0.526 4.785 1.00 83.50 102 LEU A N 1
ATOM 808 C CA . LEU A 1 102 ? 6.620 0.922 5.010 1.00 83.50 102 LEU A CA 1
ATOM 809 C C . LEU A 1 102 ? 5.864 1.660 3.904 1.00 83.50 102 LEU A C 1
ATOM 811 O O . LEU A 1 102 ? 5.023 2.507 4.193 1.00 83.50 102 LEU A O 1
ATOM 815 N N . THR A 1 103 ? 6.126 1.322 2.641 1.00 86.69 103 THR A N 1
ATOM 816 C CA . THR A 1 103 ? 5.424 1.943 1.514 1.00 86.69 103 THR A CA 1
ATOM 817 C C . THR A 1 103 ? 3.939 1.579 1.515 1.00 86.69 103 THR A C 1
ATOM 819 O O . THR A 1 103 ? 3.100 2.448 1.296 1.00 86.69 103 THR A O 1
ATOM 822 N N . SER A 1 104 ? 3.596 0.328 1.843 1.00 89.69 104 SER A N 1
ATOM 823 C CA . SER A 1 104 ? 2.199 -0.119 1.956 1.00 89.69 104 SER A CA 1
ATOM 824 C C . SER A 1 104 ? 1.434 0.653 3.037 1.00 89.69 104 SER A C 1
ATOM 826 O O . SER A 1 104 ? 0.312 1.097 2.806 1.00 89.69 104 SER A O 1
ATOM 828 N N . LEU A 1 105 ? 2.060 0.887 4.193 1.00 83.00 105 LEU A N 1
ATOM 829 C CA . LEU A 1 105 ? 1.497 1.716 5.263 1.00 83.00 105 LEU A CA 1
ATOM 830 C C . LEU A 1 105 ? 1.303 3.169 4.837 1.00 83.00 105 LEU A C 1
ATOM 832 O O . LEU A 1 105 ? 0.333 3.787 5.257 1.00 83.00 105 LEU A O 1
ATOM 836 N N . GLY A 1 106 ? 2.188 3.706 3.995 1.00 83.44 106 GLY A N 1
ATOM 837 C CA . GLY A 1 106 ? 2.039 5.047 3.429 1.00 83.44 106 GLY A CA 1
ATOM 838 C C . GLY A 1 106 ? 0.758 5.204 2.605 1.00 83.44 106 GLY A C 1
ATOM 839 O O . GLY A 1 106 ? 0.094 6.233 2.707 1.00 83.44 106 GLY A O 1
ATOM 840 N N . VAL A 1 107 ? 0.369 4.171 1.846 1.00 87.44 107 VAL A N 1
ATOM 841 C CA . VAL A 1 107 ? -0.903 4.154 1.100 1.00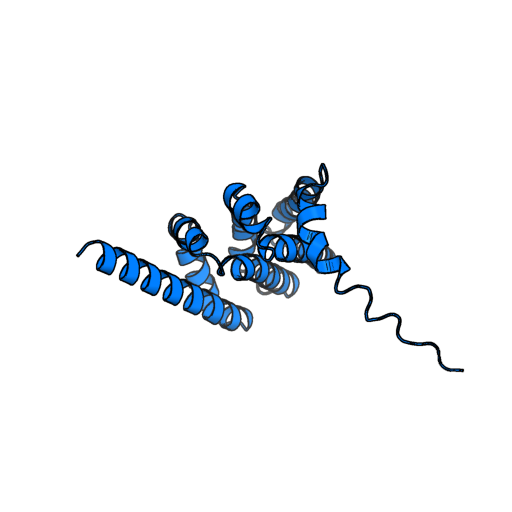 87.44 107 VAL A CA 1
ATOM 842 C C . VAL A 1 107 ? -2.093 4.150 2.058 1.00 87.44 107 VAL A C 1
ATOM 844 O O . VAL A 1 107 ? -3.011 4.943 1.885 1.00 87.44 107 VAL A O 1
ATOM 847 N N . ILE A 1 108 ? -2.063 3.301 3.091 1.00 83.56 108 ILE A N 1
ATOM 848 C CA . ILE A 1 108 ? -3.131 3.245 4.100 1.00 83.56 108 ILE A CA 1
ATOM 849 C C . ILE A 1 108 ? -3.238 4.571 4.863 1.00 83.56 108 ILE A C 1
ATOM 851 O O . ILE A 1 108 ? -4.337 5.081 5.049 1.00 83.56 108 ILE A O 1
ATOM 855 N N . GLY A 1 109 ? -2.110 5.156 5.267 1.00 79.00 109 GLY A N 1
ATOM 856 C CA . GLY A 1 109 ? -2.074 6.442 5.962 1.00 79.00 109 GLY A CA 1
ATOM 857 C C . GLY A 1 109 ? -2.588 7.602 5.107 1.00 79.00 109 GLY A C 1
ATOM 858 O O . GLY A 1 109 ? -3.205 8.514 5.634 1.00 79.00 109 GLY A O 1
ATOM 859 N N . ALA A 1 110 ? -2.420 7.557 3.783 1.00 82.69 110 ALA A N 1
ATOM 860 C CA . ALA A 1 110 ? -3.012 8.561 2.895 1.00 82.69 110 ALA A CA 1
ATOM 861 C C . ALA A 1 110 ? -4.554 8.498 2.845 1.00 82.69 110 ALA A C 1
ATOM 863 O O . ALA A 1 110 ? -5.193 9.468 2.444 1.00 82.69 110 ALA A O 1
ATOM 864 N N . LEU A 1 111 ? -5.160 7.376 3.255 1.00 76.81 111 LEU A N 1
ATOM 865 C CA . LEU A 1 111 ? -6.615 7.221 3.318 1.00 76.81 111 LEU A CA 1
ATOM 866 C C . LEU A 1 111 ? -7.210 7.753 4.624 1.00 76.81 111 LEU A C 1
ATOM 868 O O . LEU A 1 111 ? -8.390 8.074 4.647 1.00 76.81 111 LEU A O 1
ATOM 872 N N . THR A 1 112 ? -6.438 7.866 5.710 1.00 67.62 112 THR A N 1
ATOM 873 C CA . THR A 1 112 ? -6.989 8.193 7.041 1.00 67.62 112 THR A CA 1
ATOM 874 C C . THR A 1 112 ? -7.541 9.617 7.176 1.00 67.62 112 THR A C 1
ATOM 876 O O . THR A 1 112 ? -8.061 9.962 8.228 1.00 67.62 112 THR A O 1
ATOM 879 N N . ASP A 1 113 ? -7.470 10.426 6.121 1.00 66.06 113 ASP A N 1
ATOM 880 C CA . ASP A 1 113 ? -8.023 11.782 6.065 1.00 66.06 113 ASP A CA 1
ATOM 881 C C . ASP A 1 113 ? -9.557 11.828 5.852 1.00 66.06 113 ASP A C 1
ATOM 883 O O . ASP A 1 113 ? -10.125 12.918 5.824 1.00 66.06 113 ASP A O 1
ATOM 887 N N . GLU A 1 114 ? -10.244 10.686 5.694 1.00 66.06 114 GLU A N 1
ATOM 888 C CA . GLU A 1 114 ? -11.708 10.618 5.511 1.00 66.06 114 GLU A CA 1
ATOM 889 C C . GLU A 1 114 ? -12.425 9.893 6.663 1.00 66.06 114 GLU A C 1
ATOM 891 O O . GLU A 1 114 ? -12.029 8.783 7.031 1.00 66.06 114 GLU A O 1
ATOM 896 N N . PRO A 1 115 ? -13.541 10.436 7.185 1.00 61.62 115 PRO A N 1
ATOM 897 C CA . PRO A 1 115 ? -14.340 9.769 8.214 1.00 61.62 115 PRO A CA 1
ATOM 898 C C . PRO A 1 115 ? -14.918 8.421 7.746 1.00 61.62 115 PRO A C 1
ATOM 900 O O . PRO A 1 115 ? -14.994 7.481 8.537 1.00 61.62 115 PRO A O 1
ATOM 903 N N . ASP A 1 116 ? -15.246 8.269 6.458 1.00 64.88 116 ASP A N 1
ATOM 904 C CA . ASP A 1 116 ? -15.784 7.015 5.899 1.00 64.88 116 ASP A CA 1
ATOM 905 C C . ASP A 1 116 ? -14.754 5.876 5.859 1.00 64.88 116 ASP A C 1
ATOM 907 O O . ASP A 1 116 ? -15.106 4.692 5.874 1.00 64.88 116 ASP A O 1
ATOM 911 N N . VAL A 1 117 ? -13.463 6.218 5.858 1.00 64.88 117 VAL A N 1
ATOM 912 C CA . VAL A 1 117 ? -12.373 5.237 5.894 1.00 64.88 117 VAL A CA 1
ATOM 913 C C . VAL A 1 117 ? -12.351 4.517 7.236 1.00 64.88 117 VAL A C 1
ATOM 915 O O . VAL A 1 117 ? -12.005 3.343 7.288 1.00 64.88 117 VAL A O 1
ATOM 918 N N . ILE A 1 118 ? -12.809 5.156 8.311 1.00 64.25 118 ILE A N 1
ATOM 919 C CA . ILE A 1 118 ? -12.859 4.551 9.643 1.00 64.25 118 ILE A CA 1
ATOM 920 C C . ILE A 1 118 ? -13.816 3.356 9.638 1.00 64.25 118 ILE A C 1
ATOM 922 O O . ILE A 1 118 ? -13.421 2.275 10.053 1.00 64.25 118 ILE A O 1
ATOM 926 N N . ASN A 1 119 ? -15.023 3.492 9.081 1.00 65.25 119 ASN A N 1
ATOM 927 C CA . ASN A 1 1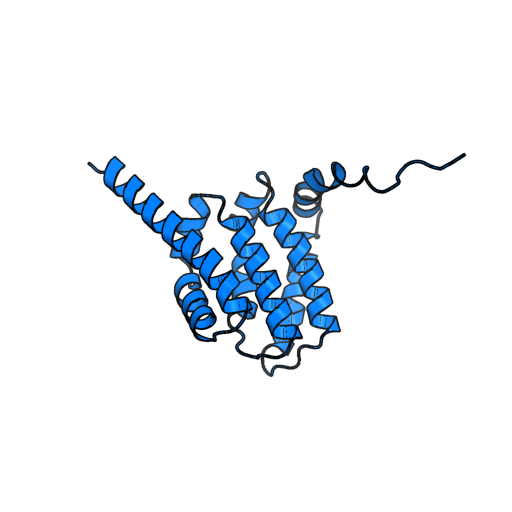19 ? -15.977 2.379 8.983 1.00 65.25 119 ASN A CA 1
ATOM 928 C C . ASN A 1 119 ? -15.439 1.220 8.131 1.00 65.25 119 ASN A C 1
ATOM 930 O O . ASN A 1 119 ? -15.596 0.055 8.495 1.00 65.25 119 ASN A O 1
ATOM 934 N N . PHE A 1 120 ? -14.754 1.533 7.029 1.00 67.12 120 PHE A N 1
ATOM 935 C CA . PHE A 1 120 ? -14.094 0.529 6.195 1.00 67.12 120 PHE A CA 1
ATOM 936 C C . PHE A 1 120 ? -12.972 -0.208 6.945 1.00 67.12 120 PHE A C 1
ATOM 938 O O . PHE A 1 120 ? -12.867 -1.430 6.870 1.00 67.12 120 PHE A O 1
ATOM 945 N N . LEU A 1 121 ? -12.145 0.530 7.689 1.00 65.88 121 LEU A N 1
ATOM 946 C CA . LEU A 1 121 ? -11.027 -0.010 8.460 1.00 65.88 121 LEU A CA 1
ATOM 947 C C . LEU A 1 121 ? -11.489 -0.778 9.708 1.00 65.88 121 LEU A C 1
ATOM 949 O O . LEU A 1 121 ? -10.848 -1.748 10.091 1.00 65.88 121 LEU A O 1
ATOM 953 N N . LEU A 1 122 ? -12.610 -0.397 10.319 1.00 64.12 122 LEU A N 1
ATOM 954 C CA . LEU A 1 122 ? -13.228 -1.134 11.427 1.00 64.12 122 LEU A CA 1
ATOM 955 C C . LEU A 1 122 ? -13.873 -2.442 10.981 1.00 64.12 122 LEU A C 1
ATOM 957 O O . LEU A 1 122 ? -13.874 -3.412 11.734 1.00 64.12 122 LEU A O 1
ATOM 961 N N . GLY A 1 123 ? -14.424 -2.465 9.766 1.00 61.97 123 GLY A N 1
ATOM 962 C CA . GLY A 1 123 ? -14.949 -3.679 9.148 1.00 61.97 123 GLY A CA 1
ATOM 963 C C . GLY A 1 123 ? -13.861 -4.636 8.653 1.00 61.97 123 GLY A C 1
ATOM 964 O O . GLY A 1 123 ? -14.192 -5.729 8.197 1.00 61.97 123 GLY A O 1
ATOM 965 N N . SER A 1 124 ? -12.583 -4.247 8.716 1.00 64.25 124 SER A N 1
ATOM 966 C CA . SER A 1 124 ? -11.458 -5.027 8.204 1.00 64.25 124 SER A CA 1
ATOM 967 C C . SER A 1 124 ? -10.516 -5.509 9.316 1.00 64.25 124 SER A C 1
ATOM 969 O O . SER A 1 124 ? -10.511 -5.010 10.441 1.00 64.25 124 SER A O 1
ATOM 971 N N . GLU A 1 125 ? -9.656 -6.482 9.004 1.00 63.22 125 GLU A N 1
ATOM 972 C CA . GLU A 1 125 ? -8.666 -7.037 9.943 1.00 63.22 125 GLU A CA 1
ATOM 973 C C . GLU A 1 125 ? -7.462 -6.105 10.205 1.00 63.22 125 GLU A C 1
ATOM 975 O O . GLU A 1 125 ? -6.404 -6.549 10.661 1.00 63.22 125 GLU A O 1
ATOM 980 N N . ILE A 1 126 ? -7.578 -4.799 9.935 1.00 65.75 126 ILE A N 1
ATOM 981 C CA . ILE A 1 126 ? -6.436 -3.889 10.062 1.00 65.75 126 ILE A CA 1
ATOM 982 C C . ILE A 1 126 ? -6.010 -3.660 11.516 1.00 65.75 126 ILE A C 1
ATOM 984 O O . ILE A 1 126 ? -4.830 -3.436 11.777 1.00 65.75 126 ILE A O 1
ATOM 988 N N . ILE A 1 127 ? -6.941 -3.735 12.475 1.00 64.19 127 ILE A N 1
ATOM 989 C CA . ILE A 1 127 ? -6.634 -3.543 13.900 1.00 64.19 127 ILE A CA 1
ATOM 990 C C . ILE A 1 127 ? -5.724 -4.671 14.421 1.00 64.19 127 ILE A C 1
ATOM 992 O O . ILE A 1 127 ? -4.640 -4.349 14.917 1.00 64.19 127 ILE A O 1
ATOM 996 N N . PRO A 1 128 ? -6.071 -5.968 14.265 1.00 65.38 128 PRO A N 1
ATOM 997 C CA . PRO A 1 128 ? -5.159 -7.068 14.587 1.00 65.38 128 PRO A CA 1
ATOM 998 C C . PRO A 1 128 ? -3.797 -6.943 13.892 1.00 65.38 128 PRO A C 1
ATOM 1000 O O . PRO A 1 128 ? -2.757 -7.134 14.520 1.00 65.38 128 PRO A O 1
ATOM 1003 N N . LEU A 1 129 ? -3.790 -6.559 12.614 1.00 65.50 129 LEU A N 1
ATOM 1004 C CA . LEU A 1 129 ? -2.575 -6.443 11.809 1.00 65.50 129 LEU A CA 1
ATOM 1005 C C . LEU A 1 129 ? -1.631 -5.344 12.319 1.00 65.50 129 LEU A C 1
ATOM 1007 O O . LEU A 1 129 ? -0.424 -5.556 12.447 1.00 65.50 129 LEU A O 1
ATOM 1011 N N . CYS A 1 130 ? -2.173 -4.176 12.667 1.00 65.00 130 CYS A N 1
ATOM 1012 C CA . CYS A 1 130 ? -1.402 -3.085 13.254 1.00 65.00 130 CYS A CA 1
ATOM 1013 C C . CYS A 1 130 ? -0.816 -3.466 14.618 1.00 65.00 130 CYS A C 1
ATOM 1015 O O . CYS A 1 130 ? 0.339 -3.137 14.883 1.00 65.00 130 CYS A O 1
ATOM 1017 N N . LEU A 1 131 ? -1.559 -4.200 15.454 1.00 62.34 131 LEU A N 1
ATOM 1018 C CA . LEU A 1 131 ? -1.063 -4.680 16.749 1.00 62.34 131 LEU A CA 1
ATOM 1019 C C . LEU A 1 131 ? 0.143 -5.622 16.584 1.00 62.34 131 LEU A C 1
ATOM 1021 O O . LEU A 1 131 ? 1.163 -5.415 17.243 1.00 62.34 131 LEU A O 1
ATOM 1025 N N . VAL A 1 132 ? 0.082 -6.565 15.635 1.00 64.81 132 VAL A N 1
ATOM 1026 C CA . VAL A 1 132 ? 1.198 -7.478 15.309 1.00 64.81 132 VAL A CA 1
ATOM 1027 C C . VAL A 1 132 ? 2.444 -6.707 14.851 1.00 64.81 132 VAL A C 1
ATOM 1029 O O . VAL A 1 132 ? 3.565 -7.001 15.271 1.00 64.81 132 VAL A O 1
ATOM 1032 N N . ILE A 1 133 ? 2.276 -5.674 14.020 1.00 63.81 133 ILE A N 1
ATOM 1033 C CA . ILE A 1 133 ? 3.402 -4.854 13.544 1.00 63.81 133 ILE A CA 1
ATOM 1034 C C . ILE A 1 133 ? 3.955 -3.946 14.662 1.00 63.81 133 ILE A C 1
ATOM 1036 O O . ILE A 1 133 ? 5.153 -3.643 14.700 1.00 63.81 133 ILE A O 1
ATOM 1040 N N . MET A 1 134 ? 3.117 -3.504 15.602 1.00 61.12 134 MET A N 1
ATOM 1041 C CA . MET A 1 134 ? 3.546 -2.694 16.748 1.00 61.12 134 MET A CA 1
ATOM 1042 C C . MET A 1 134 ? 4.397 -3.479 17.751 1.00 61.12 134 MET A C 1
ATOM 1044 O O . MET A 1 134 ? 5.299 -2.888 18.365 1.00 61.12 134 MET A O 1
ATOM 1048 N N . GLU A 1 135 ? 4.144 -4.781 17.877 1.00 60.00 135 GLU A N 1
ATOM 1049 C CA . GLU A 1 135 ? 4.872 -5.708 18.747 1.00 60.00 135 GLU A CA 1
ATOM 1050 C C . GLU A 1 135 ? 6.288 -6.016 18.226 1.00 60.00 135 GLU A C 1
ATOM 1052 O O . GLU A 1 135 ? 7.206 -6.241 19.012 1.00 60.00 135 GLU A O 1
ATOM 1057 N N . SER A 1 136 ? 6.532 -5.916 16.910 1.00 59.31 136 SER A N 1
ATOM 1058 C CA . SER A 1 136 ? 7.829 -6.278 16.313 1.00 59.31 136 SER A CA 1
ATOM 1059 C C . SER A 1 136 ? 8.992 -5.312 16.613 1.00 59.31 136 SER A C 1
ATOM 1061 O O . SER A 1 136 ? 10.132 -5.618 16.262 1.00 59.31 136 SER A O 1
ATOM 1063 N N . GLY A 1 137 ? 8.733 -4.155 17.239 1.00 56.44 137 GLY A N 1
ATOM 1064 C CA . GLY A 1 137 ? 9.755 -3.259 17.810 1.00 56.44 137 GLY A CA 1
ATOM 1065 C C . GLY A 1 137 ? 10.730 -2.583 16.828 1.00 56.44 137 GLY A C 1
ATOM 1066 O O . GLY A 1 137 ? 11.769 -2.083 17.251 1.00 56.44 137 GLY A O 1
ATOM 1067 N N . THR A 1 138 ? 10.424 -2.560 15.531 1.00 63.97 138 THR A N 1
ATOM 1068 C CA . THR A 1 138 ? 11.279 -1.980 14.468 1.00 63.97 138 THR A CA 1
ATOM 1069 C C . THR A 1 138 ? 11.089 -0.460 14.326 1.00 63.97 138 THR A C 1
ATOM 1071 O O . THR A 1 138 ? 10.154 0.103 14.894 1.00 63.97 138 THR A O 1
ATOM 1074 N N . GLU A 1 139 ? 11.919 0.238 13.537 1.00 61.38 139 GLU A N 1
ATOM 1075 C CA . GLU A 1 139 ? 11.631 1.643 13.181 1.00 61.38 139 GLU A CA 1
ATOM 1076 C C . GLU A 1 139 ? 10.290 1.789 12.447 1.00 61.38 139 GLU A C 1
ATOM 1078 O O . GLU A 1 139 ? 9.546 2.730 12.726 1.00 61.38 139 GLU A O 1
ATOM 1083 N N . LEU A 1 140 ? 9.910 0.799 11.626 1.00 57.12 140 LEU A N 1
ATOM 1084 C CA . LEU A 1 140 ? 8.557 0.690 11.072 1.00 57.12 140 LEU A CA 1
ATOM 1085 C C . LEU A 1 140 ? 7.488 0.703 12.168 1.00 57.12 140 LEU A C 1
ATOM 1087 O O . LEU A 1 140 ? 6.469 1.370 12.021 1.00 57.12 140 LEU A O 1
ATOM 1091 N N . SER A 1 141 ? 7.720 0.013 13.286 1.00 53.78 141 SER A N 1
ATOM 1092 C CA . SER A 1 141 ? 6.776 -0.057 14.406 1.00 53.78 141 SER A CA 1
ATOM 1093 C C . SER A 1 141 ? 6.537 1.309 15.063 1.00 53.78 141 SER A C 1
ATOM 1095 O O . SER A 1 141 ? 5.498 1.477 15.699 1.00 53.78 141 SER A O 1
ATOM 1097 N N . LYS A 1 142 ? 7.440 2.295 14.904 1.00 59.72 142 LYS A N 1
ATOM 1098 C CA . LYS A 1 142 ? 7.231 3.686 15.357 1.00 59.72 142 LYS A CA 1
ATOM 1099 C C . LYS A 1 142 ? 6.302 4.453 14.413 1.00 59.72 142 LYS A C 1
ATOM 1101 O O . LYS A 1 142 ? 5.348 5.069 14.879 1.00 59.72 142 LYS A O 1
ATOM 1106 N N . THR A 1 143 ? 6.531 4.366 13.101 1.00 60.94 143 THR A N 1
ATOM 1107 C CA . THR A 1 143 ? 5.653 4.980 12.089 1.00 60.94 143 THR A CA 1
ATOM 1108 C C . THR A 1 143 ? 4.258 4.355 12.117 1.00 60.94 143 THR A C 1
ATOM 1110 O O . THR A 1 143 ? 3.262 5.073 12.111 1.00 60.94 143 THR A O 1
ATOM 1113 N N . VAL A 1 144 ? 4.175 3.028 12.253 1.00 59.94 144 VAL A N 1
ATOM 1114 C CA . VAL A 1 144 ? 2.910 2.297 12.427 1.00 59.94 144 VAL A CA 1
ATOM 1115 C C . VAL A 1 144 ? 2.224 2.687 13.720 1.00 59.94 144 VAL A C 1
ATOM 1117 O O . VAL A 1 144 ? 1.025 2.910 13.695 1.00 59.94 144 VAL A O 1
ATOM 1120 N N . ARG A 1 145 ? 2.956 2.843 14.832 1.00 58.78 145 ARG A N 1
ATOM 1121 C CA . ARG A 1 145 ? 2.383 3.362 16.084 1.00 58.78 145 ARG A CA 1
ATOM 1122 C C . ARG A 1 145 ? 1.746 4.726 15.900 1.00 58.78 145 ARG A C 1
ATOM 1124 O O . ARG A 1 145 ? 0.684 4.964 16.455 1.00 58.78 145 ARG A O 1
ATOM 1131 N N . GLN A 1 146 ? 2.387 5.616 15.151 1.00 63.88 146 GLN A N 1
ATOM 1132 C CA . GLN A 1 146 ? 1.861 6.957 14.938 1.00 63.88 146 GLN A CA 1
ATOM 1133 C C . GLN A 1 146 ? 0.611 6.940 14.051 1.00 63.88 146 GLN A C 1
ATOM 1135 O O . GLN A 1 146 ? -0.384 7.562 14.412 1.00 63.88 146 GLN A O 1
ATOM 1140 N N . ILE A 1 147 ? 0.625 6.169 12.959 1.00 63.75 147 ILE A N 1
ATOM 1141 C CA . ILE A 1 147 ? -0.541 5.985 12.079 1.00 63.75 147 ILE A CA 1
ATOM 1142 C C . ILE A 1 147 ? -1.681 5.280 12.825 1.00 63.75 147 ILE A C 1
ATOM 1144 O O . ILE A 1 147 ? -2.822 5.718 12.757 1.00 63.75 147 ILE A O 1
ATOM 1148 N N . PHE A 1 148 ? -1.384 4.226 13.586 1.00 63.69 148 PHE A N 1
ATOM 1149 C CA . PHE A 1 148 ? -2.368 3.489 14.376 1.00 63.69 148 PHE A CA 1
ATOM 1150 C C . PHE A 1 148 ? -2.944 4.339 15.509 1.00 63.69 148 PHE A C 1
ATOM 1152 O O . PHE A 1 148 ? -4.148 4.335 15.712 1.00 63.69 148 PHE A O 1
ATOM 1159 N N . SER A 1 149 ? -2.117 5.111 16.217 1.00 60.59 149 SER A N 1
ATOM 1160 C CA . SER A 1 149 ? -2.583 6.051 17.243 1.00 60.59 149 SER A CA 1
ATOM 1161 C C . SER A 1 149 ? -3.513 7.112 16.646 1.00 60.59 149 SER A C 1
ATOM 1163 O O . SER A 1 149 ? -4.565 7.393 17.212 1.00 60.59 149 SER A O 1
ATOM 1165 N N . TYR A 1 150 ? -3.177 7.645 15.466 1.00 64.81 150 TYR A N 1
ATOM 1166 C CA . TYR A 1 150 ? -4.039 8.575 14.735 1.00 64.81 150 TYR A CA 1
ATOM 1167 C C . TYR A 1 150 ? -5.363 7.922 14.308 1.00 64.81 150 TYR A C 1
ATOM 1169 O O . TYR A 1 150 ? -6.428 8.491 14.525 1.00 64.81 150 TYR A O 1
ATOM 1177 N N . LEU A 1 151 ? -5.308 6.691 13.796 1.00 64.50 151 LEU A N 1
ATOM 1178 C CA . LEU A 1 151 ? -6.476 5.896 13.414 1.00 64.50 151 LEU A CA 1
ATOM 1179 C C . LEU A 1 151 ? -7.379 5.588 14.620 1.00 64.50 151 LEU A C 1
ATOM 1181 O O . LEU A 1 151 ? -8.594 5.725 14.524 1.00 64.50 151 LEU A O 1
ATOM 1185 N N . VAL A 1 152 ? -6.803 5.240 15.776 1.00 62.25 152 VAL A N 1
ATOM 1186 C CA . VAL A 1 152 ? -7.539 5.032 17.035 1.00 62.25 152 VAL A CA 1
ATOM 1187 C C . VAL A 1 152 ? -8.144 6.340 17.548 1.00 62.25 152 VAL A C 1
ATOM 1189 O O . VAL A 1 152 ? -9.285 6.343 17.998 1.00 62.25 152 VAL A O 1
ATOM 1192 N N . LEU A 1 153 ? -7.426 7.462 17.465 1.00 64.50 153 LEU A N 1
ATOM 1193 C CA . LEU A 1 153 ? -7.946 8.771 17.868 1.00 64.50 153 LEU A CA 1
ATOM 1194 C C . LEU A 1 153 ? -9.135 9.201 16.998 1.00 64.50 153 LEU A C 1
ATOM 1196 O O . LEU A 1 153 ? -10.147 9.651 17.531 1.00 64.50 153 LEU A O 1
ATOM 1200 N N . LEU A 1 154 ? -9.037 9.002 15.682 1.00 63.22 154 LEU A N 1
ATOM 1201 C CA . LEU A 1 154 ? -10.130 9.217 14.733 1.00 63.22 154 LEU A CA 1
ATOM 1202 C C . LEU A 1 154 ? -11.318 8.276 14.981 1.00 63.22 154 LEU A C 1
ATOM 1204 O O . LEU A 1 154 ? -12.479 8.671 14.862 1.00 63.22 154 LEU A O 1
ATOM 1208 N N . TYR A 1 155 ? -11.042 7.029 15.360 1.00 63.12 155 TYR A N 1
ATOM 1209 C CA . TYR A 1 155 ? -12.082 6.085 15.744 1.00 63.12 155 TYR A CA 1
ATOM 1210 C C . TYR A 1 155 ? -12.833 6.544 16.999 1.00 63.12 155 TYR A C 1
ATOM 1212 O O . TYR A 1 155 ? -14.064 6.590 17.004 1.00 63.12 155 TYR A O 1
ATOM 1220 N N . LEU A 1 156 ? -12.103 6.949 18.043 1.00 59.94 156 LEU A N 1
ATOM 1221 C CA . LEU A 1 156 ? -12.694 7.463 19.277 1.00 59.94 156 LEU A CA 1
ATOM 1222 C C . LEU A 1 156 ? -13.497 8.746 19.031 1.00 59.94 156 LEU A C 1
ATOM 1224 O O . LEU A 1 156 ? -14.595 8.874 19.569 1.00 59.94 156 LEU A O 1
ATOM 1228 N N . SER A 1 157 ? -13.006 9.671 18.198 1.00 62.81 157 SER A N 1
ATOM 1229 C CA . SER A 1 157 ? -13.747 10.894 17.860 1.00 62.81 157 SER A CA 1
ATOM 1230 C C . SER A 1 157 ? -15.026 10.604 17.072 1.00 62.81 157 SER A C 1
ATOM 1232 O O . SER A 1 157 ? -16.050 11.240 17.323 1.00 62.81 157 SER A O 1
ATOM 1234 N N . SER A 1 158 ? -15.002 9.608 16.182 1.00 62.88 158 SER A N 1
ATOM 1235 C CA . SER A 1 158 ? -16.192 9.156 15.458 1.00 62.88 158 SER A CA 1
ATOM 1236 C C . SER A 1 158 ? -17.226 8.561 16.411 1.00 62.88 158 SER A C 1
ATOM 1238 O O . SER A 1 158 ? -18.375 8.989 16.380 1.00 62.88 158 SER A O 1
ATOM 1240 N N . ILE A 1 159 ? -16.830 7.652 17.314 1.00 60.97 159 ILE A N 1
ATOM 1241 C CA . ILE A 1 159 ? -17.738 7.098 18.336 1.00 60.97 159 ILE A CA 1
ATOM 1242 C C . ILE A 1 159 ? -18.357 8.217 19.176 1.00 60.97 159 ILE A C 1
ATOM 1244 O O . ILE A 1 159 ? -19.573 8.236 19.343 1.00 60.97 159 ILE A O 1
ATOM 1248 N N . LEU A 1 160 ? -17.546 9.164 19.662 1.00 60.09 160 LEU A N 1
ATOM 1249 C CA . LEU A 1 160 ? -18.031 10.308 20.437 1.00 60.09 160 LEU A CA 1
ATOM 1250 C C . LEU A 1 160 ? -19.068 11.126 19.657 1.00 60.09 160 LEU A C 1
ATOM 1252 O O . LEU A 1 160 ? -20.106 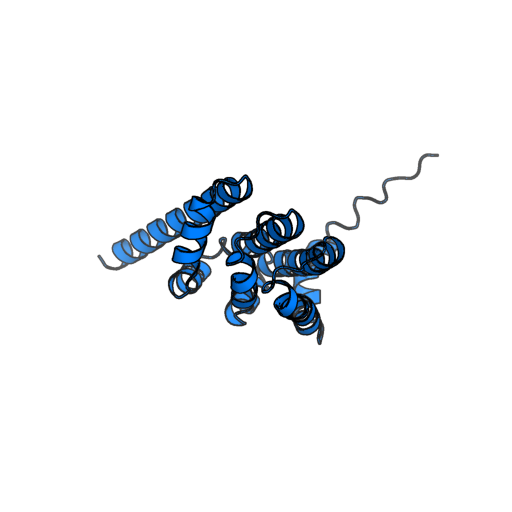11.481 20.216 1.00 60.09 160 LEU A O 1
ATOM 1256 N N . SER A 1 161 ? -18.832 11.372 18.365 1.00 60.50 161 SER A N 1
ATOM 1257 C CA . SER A 1 161 ? -19.788 12.059 17.493 1.00 60.50 161 SER A CA 1
ATOM 1258 C C . SER A 1 161 ? -21.093 11.271 17.332 1.00 60.50 161 SER A C 1
ATOM 1260 O O . SER A 1 161 ? -22.161 11.847 17.531 1.00 60.50 161 SER A O 1
ATOM 1262 N N . TYR A 1 162 ? -21.029 9.960 17.075 1.00 57.66 162 TYR A N 1
ATOM 1263 C CA . TYR A 1 162 ? -22.216 9.101 16.984 1.00 57.66 162 TYR A CA 1
ATOM 1264 C C . TYR A 1 162 ? -23.001 9.051 18.303 1.00 57.66 162 TYR A C 1
ATOM 1266 O O . TYR A 1 162 ? -24.228 9.134 18.285 1.00 57.66 162 TYR A O 1
ATOM 1274 N N . THR A 1 163 ? -22.324 8.972 19.453 1.00 55.59 163 THR A N 1
ATOM 1275 C CA . THR A 1 163 ? -22.992 8.971 20.765 1.00 55.59 163 THR A CA 1
ATOM 1276 C C . THR A 1 163 ? -23.623 10.317 21.112 1.00 55.59 163 THR A C 1
ATOM 1278 O O . THR A 1 163 ? -24.691 10.331 21.707 1.00 55.59 163 THR A O 1
ATOM 1281 N N . MET A 1 164 ? -23.019 11.439 20.701 1.00 55.50 164 MET A N 1
ATOM 1282 C CA . MET A 1 164 ? -23.560 12.788 20.927 1.00 55.50 164 MET A CA 1
ATOM 1283 C C . MET A 1 164 ? -24.731 13.138 19.999 1.00 55.50 164 MET A C 1
ATOM 1285 O O . MET A 1 164 ? -25.544 13.976 20.358 1.00 55.50 164 MET A O 1
ATOM 1289 N N . LEU A 1 165 ? -24.821 12.516 18.819 1.00 53.94 165 LEU A N 1
ATOM 1290 C CA . LEU A 1 165 ? -25.969 12.628 17.903 1.00 53.94 165 LEU A CA 1
ATOM 1291 C C . LEU A 1 165 ? -27.143 11.709 18.282 1.00 53.94 165 LEU A C 1
ATOM 1293 O O . LEU A 1 165 ? -28.240 11.879 17.758 1.00 53.94 165 LEU A O 1
ATOM 1297 N N . SER A 1 166 ? -26.906 10.725 19.154 1.00 49.81 166 SER A N 1
ATOM 1298 C CA . SER A 1 166 ? -27.904 9.744 19.607 1.00 49.81 166 SER A CA 1
ATOM 1299 C C . SER A 1 166 ? -28.524 10.090 20.973 1.00 49.81 166 SER A C 1
ATOM 1301 O O . SER A 1 166 ? -29.270 9.275 21.520 1.00 49.81 166 SER A O 1
ATOM 1303 N N . ILE A 1 167 ? -28.197 11.263 21.527 1.00 47.47 167 ILE A N 1
ATOM 1304 C CA . ILE A 1 167 ? -28.725 11.846 22.774 1.00 47.47 167 ILE A CA 1
ATOM 1305 C C . ILE A 1 167 ? -29.471 13.129 22.412 1.00 47.47 167 ILE A C 1
ATOM 1307 O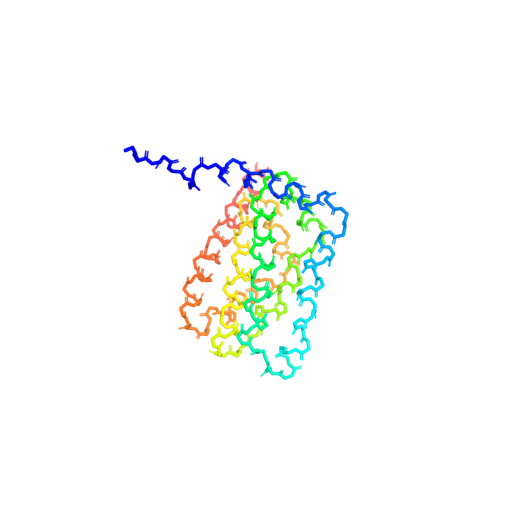 O . ILE A 1 167 ? -30.573 13.333 22.965 1.00 47.47 167 ILE A O 1
#

pLDDT: mean 75.72, std 17.01, range [32.38, 96.0]

Radius of gyration: 17.83 Å; chains: 1; bounding box: 52×53×42 Å

InterPro domains:
  IPR007216 CCR4-NOT transcription complex subunit 9 [PF04078] (9-145)
  IPR007216 CCR4-NOT transcription complex subunit 9 [PTHR12262] (9-146)
  IPR011989 Armadillo-like helical [G3DSA:1.25.10.10] (5-164)
  IPR016024 Armadillo-type fold [SSF48371] (25-151)